Protein AF-A0A257KV06-F1 (afdb_monomer_lite)

Secondary structure (DSSP, 8-state):
--------PPPPP------PPP------------PPPPGGGG-----PPPPPPPPHHHHHHHHHHHHHHHHHHHHHHHHHHT-

Foldseek 3Di:
DDDDDDDDDDDDDDDDDDDDDDDDDDPPPPPPDPDDDDPVNPPDDPPPPDPDDQDPVNVVVCCVVCVVVVVVVVVVVVVVVVD

Sequence (83 aa):
MAARSHVKLRTRTVGAYVHARAATPDVVPKKRGRQQPQAEDFHVTLDLPLSPPIQDRELRAIEILLGRELQDLLAIVEDSLGK

pLDDT: mean 71.78, std 15.36, range [40.44, 90.81]

Structure (mmCIF, N/CA/C/O backbone):
data_AF-A0A257KV06-F1
#
_entry.id   AF-A0A257KV06-F1
#
loop_
_atom_site.group_PDB
_atom_site.id
_atom_site.type_symbol
_atom_site.label_atom_id
_atom_site.label_alt_id
_atom_site.label_comp_id
_atom_site.label_asym_id
_atom_site.label_entity_id
_atom_site.label_seq_id
_atom_site.pdbx_PDB_ins_code
_atom_site.Cartn_x
_atom_site.Cartn_y
_atom_site.Cartn_z
_atom_site.occupancy
_atom_site.B_iso_or_equiv
_atom_site.auth_seq_id
_atom_site.auth_comp_id
_atom_site.auth_asym_id
_atom_site.auth_atom_id
_atom_site.pdbx_PDB_model_num
ATOM 1 N N . MET A 1 1 ? -64.850 -16.535 -3.527 1.00 44.84 1 MET A N 1
ATOM 2 C CA . MET A 1 1 ? -63.621 -16.882 -2.778 1.00 44.84 1 MET A CA 1
ATOM 3 C C . MET A 1 1 ? -62.979 -15.587 -2.303 1.00 44.84 1 MET A C 1
ATOM 5 O O . MET A 1 1 ? -62.548 -14.812 -3.141 1.00 44.84 1 MET A O 1
ATOM 9 N N . ALA A 1 2 ? -63.001 -15.306 -0.999 1.00 47.25 2 ALA A N 1
ATOM 10 C CA . ALA A 1 2 ? -62.431 -14.089 -0.417 1.00 47.25 2 ALA A CA 1
ATOM 11 C C . ALA A 1 2 ? -61.506 -14.487 0.740 1.00 47.25 2 ALA A C 1
ATOM 13 O O . ALA A 1 2 ? -61.959 -15.102 1.707 1.00 47.25 2 ALA A O 1
ATOM 14 N N . ALA A 1 3 ? -60.213 -14.188 0.618 1.00 56.06 3 ALA A N 1
ATOM 15 C CA . ALA A 1 3 ? -59.230 -14.466 1.657 1.00 56.06 3 ALA A CA 1
ATOM 16 C C . ALA A 1 3 ? -59.297 -13.367 2.728 1.00 56.06 3 ALA A C 1
ATOM 18 O O . ALA A 1 3 ? -59.089 -12.189 2.447 1.00 56.06 3 ALA A O 1
ATOM 19 N N . ARG A 1 4 ? -59.622 -13.765 3.960 1.00 61.56 4 ARG A N 1
ATOM 20 C CA . ARG A 1 4 ? -59.599 -12.911 5.151 1.00 61.56 4 ARG A CA 1
ATOM 21 C C . ARG A 1 4 ? -58.185 -12.910 5.728 1.00 61.56 4 ARG A C 1
ATOM 23 O O . ARG A 1 4 ? -57.695 -13.974 6.094 1.00 61.56 4 ARG A O 1
ATOM 30 N N . SER A 1 5 ? -57.575 -11.743 5.915 1.00 59.69 5 SER A N 1
ATOM 31 C CA . SER A 1 5 ? -56.462 -11.582 6.858 1.00 59.69 5 SER A CA 1
ATOM 32 C C . SER A 1 5 ? -56.830 -10.527 7.905 1.00 59.69 5 SER A C 1
ATOM 34 O O . SER A 1 5 ? -56.781 -9.322 7.684 1.00 59.69 5 SER A O 1
ATOM 36 N N . HIS A 1 6 ? -57.253 -10.995 9.081 1.00 61.41 6 HIS A N 1
ATOM 37 C CA . HIS A 1 6 ? -57.419 -10.144 10.257 1.00 61.41 6 HIS A CA 1
ATOM 38 C C . HIS A 1 6 ? -56.061 -10.003 10.945 1.00 61.41 6 HIS A C 1
ATOM 40 O O . HIS A 1 6 ? -55.690 -10.824 11.785 1.00 61.41 6 HIS A O 1
ATOM 46 N N . VAL A 1 7 ? -55.302 -8.970 10.581 1.00 63.06 7 VAL A N 1
ATOM 47 C CA . VAL A 1 7 ? -54.069 -8.627 11.296 1.00 63.06 7 VAL A CA 1
ATOM 48 C C . VAL A 1 7 ? -54.450 -7.992 12.633 1.00 63.06 7 VAL A C 1
ATOM 50 O O . VAL A 1 7 ? -54.964 -6.878 12.695 1.00 63.06 7 VAL A O 1
ATOM 53 N N . LYS A 1 8 ? -54.224 -8.733 13.720 1.00 66.19 8 LYS A N 1
ATOM 54 C CA . LYS A 1 8 ? -54.458 -8.295 15.100 1.00 66.19 8 LYS A CA 1
ATOM 55 C C . LYS A 1 8 ? -53.151 -7.719 15.649 1.00 66.19 8 LYS A C 1
ATOM 57 O O . LYS A 1 8 ? -52.239 -8.468 15.994 1.00 66.19 8 LYS A O 1
ATOM 62 N N . LEU A 1 9 ? -53.041 -6.393 15.700 1.00 67.12 9 LEU A N 1
ATOM 63 C CA . LEU A 1 9 ? -51.879 -5.725 16.290 1.00 67.12 9 LEU A CA 1
ATOM 64 C C . LEU A 1 9 ? -51.927 -5.872 17.819 1.00 67.12 9 LEU A C 1
ATOM 66 O O . LEU A 1 9 ? -52.922 -5.530 18.457 1.00 67.12 9 LEU A O 1
ATOM 70 N N . ARG A 1 10 ? -50.861 -6.433 18.401 1.00 66.25 10 ARG A N 1
ATOM 71 C CA . ARG A 1 10 ? -50.693 -6.582 19.852 1.00 66.25 10 ARG A CA 1
ATOM 72 C C . ARG A 1 10 ? -50.224 -5.262 20.460 1.00 66.25 10 ARG A C 1
ATOM 74 O O . ARG A 1 10 ? -49.158 -4.764 20.112 1.00 66.25 10 ARG A O 1
ATOM 81 N N . THR A 1 11 ? -50.984 -4.757 21.422 1.00 60.00 11 THR A N 1
ATOM 82 C CA . THR A 1 11 ? -50.579 -3.678 22.325 1.00 60.00 11 THR A CA 1
ATOM 83 C C . THR A 1 11 ? -49.493 -4.193 23.269 1.00 60.00 11 THR A C 1
ATOM 85 O O . THR A 1 11 ? -49.694 -5.202 23.945 1.00 60.00 11 THR A O 1
ATOM 88 N N . ARG A 1 12 ? -48.343 -3.516 23.332 1.00 56.69 12 ARG A N 1
ATOM 89 C CA . ARG A 1 12 ? -47.378 -3.698 24.423 1.00 56.69 12 ARG A CA 1
ATOM 90 C C . ARG A 1 12 ? -47.599 -2.591 25.445 1.00 56.69 12 ARG A C 1
ATOM 92 O O . ARG A 1 12 ? -47.446 -1.417 25.124 1.00 56.69 12 ARG A O 1
ATOM 99 N N . THR A 1 13 ? -47.974 -2.977 26.655 1.00 54.84 13 THR A N 1
ATOM 100 C CA . THR A 1 13 ? -47.925 -2.135 27.850 1.00 54.84 13 THR A CA 1
ATOM 101 C C . THR A 1 13 ? -46.711 -2.504 28.702 1.00 54.84 13 THR A C 1
ATOM 103 O O . THR A 1 13 ? -46.193 -3.616 28.610 1.00 54.84 13 THR A O 1
ATOM 106 N N . VAL A 1 14 ? -46.379 -1.564 29.595 1.00 44.06 14 VAL A N 1
ATOM 107 C CA . VAL A 1 14 ? -45.496 -1.641 30.774 1.00 44.06 14 VAL A CA 1
ATOM 108 C C . VAL A 1 14 ? -44.045 -1.186 30.503 1.00 44.06 14 VAL A C 1
ATOM 110 O O . VAL A 1 14 ? -43.384 -1.725 29.629 1.00 44.06 14 VAL A O 1
ATOM 113 N N . GLY A 1 15 ? -43.485 -0.184 31.195 1.00 44.50 15 GLY A N 1
ATOM 114 C CA . GLY A 1 15 ? -43.865 0.359 32.502 1.00 44.50 15 GLY A CA 1
ATOM 115 C C . GLY A 1 15 ? -43.398 1.792 32.788 1.00 44.50 15 GLY A C 1
ATOM 116 O O . GLY A 1 15 ? -42.430 2.286 32.222 1.00 44.50 15 GLY A O 1
ATOM 117 N N . ALA A 1 16 ? -44.178 2.411 33.678 1.00 51.97 16 ALA A N 1
ATOM 118 C CA . ALA A 1 16 ? -43.905 3.507 34.607 1.00 51.97 16 ALA A CA 1
ATOM 119 C C . ALA A 1 16 ? -42.876 4.586 34.217 1.00 51.97 16 ALA A C 1
ATOM 121 O O . ALA A 1 16 ? -41.687 4.449 34.486 1.00 51.97 16 ALA A O 1
ATOM 122 N N . TYR A 1 17 ? -43.376 5.745 33.774 1.00 41.59 17 TYR A N 1
ATOM 123 C CA . TYR A 1 17 ? -42.724 7.020 34.073 1.00 41.59 17 TYR A CA 1
ATOM 124 C C . TYR A 1 17 ? -43.569 7.788 35.089 1.00 41.59 17 TYR A C 1
ATOM 126 O O . TYR A 1 17 ? -44.755 8.043 34.890 1.00 41.59 17 TYR A O 1
ATOM 134 N N . VAL A 1 18 ? -42.927 8.074 36.216 1.00 49.31 18 VAL A N 1
ATOM 135 C CA . VAL A 1 18 ? -43.426 8.794 37.386 1.00 49.31 18 VAL A CA 1
ATOM 136 C C . VAL A 1 18 ? -43.991 10.157 36.975 1.00 49.31 18 VAL A C 1
ATOM 138 O O . VAL A 1 18 ? -43.348 10.913 36.250 1.00 49.31 18 VAL A O 1
ATOM 141 N N . HIS A 1 19 ? -45.191 10.483 37.461 1.00 43.72 19 HIS A N 1
ATOM 142 C CA . HIS A 1 19 ? -45.796 11.807 37.329 1.00 43.72 19 HIS A CA 1
ATOM 143 C C . HIS A 1 19 ? -44.934 12.869 38.031 1.00 43.72 19 HIS A C 1
ATOM 145 O O . HIS A 1 19 ? -44.984 13.003 39.252 1.00 43.72 19 HIS A O 1
ATOM 151 N N . ALA A 1 20 ? -44.184 13.662 37.264 1.00 50.00 20 ALA A N 1
ATOM 152 C CA . ALA A 1 20 ? -43.696 14.957 37.725 1.00 50.00 20 ALA A CA 1
ATOM 153 C C . ALA A 1 20 ? -44.760 16.033 37.437 1.00 50.00 20 ALA A C 1
ATOM 155 O O . ALA A 1 20 ? -45.353 16.087 36.359 1.00 50.00 20 ALA A O 1
ATOM 156 N N . ARG A 1 21 ? -45.039 16.838 38.460 1.00 40.44 21 ARG A N 1
ATOM 157 C CA . ARG A 1 21 ? -46.121 17.825 38.580 1.00 40.44 21 ARG A CA 1
ATOM 158 C C . ARG A 1 21 ? -45.978 18.972 37.562 1.00 40.44 21 ARG A C 1
ATOM 160 O O . ARG A 1 21 ? -44.876 19.443 37.309 1.00 40.44 21 ARG A O 1
ATOM 167 N N . ALA A 1 22 ? -47.103 19.425 37.012 1.00 46.69 22 ALA A N 1
ATOM 168 C CA . ALA A 1 22 ? -47.195 20.515 36.039 1.00 46.69 22 ALA A CA 1
ATOM 169 C C . ALA A 1 22 ? -46.864 21.902 36.627 1.00 46.69 22 ALA A C 1
ATOM 171 O O . ALA A 1 22 ? -47.294 22.186 37.744 1.00 46.69 22 ALA A O 1
ATOM 172 N N . ALA A 1 23 ? -46.185 22.756 35.841 1.00 48.19 23 ALA A N 1
ATOM 173 C CA . ALA A 1 23 ? -46.586 24.132 35.474 1.00 48.19 23 ALA A CA 1
ATOM 174 C C . ALA A 1 23 ? -45.380 25.039 35.137 1.00 48.19 23 ALA A C 1
ATOM 176 O O . ALA A 1 23 ? -44.712 25.513 36.045 1.00 48.19 23 ALA A O 1
ATOM 177 N N . THR A 1 24 ? -45.179 25.341 33.849 1.00 53.69 24 THR A N 1
ATOM 178 C CA . THR A 1 24 ? -45.108 26.707 33.276 1.00 53.69 24 THR A CA 1
ATOM 179 C C . THR A 1 24 ? -45.256 26.608 31.745 1.00 53.69 24 THR A C 1
ATOM 181 O O . THR A 1 24 ? -44.688 25.694 31.142 1.00 53.69 24 THR A O 1
ATOM 184 N N . PRO A 1 25 ? -46.030 27.488 31.082 1.00 59.19 25 PRO A N 1
ATOM 185 C CA . PRO A 1 25 ? -46.087 27.554 29.632 1.00 59.19 25 PRO A CA 1
ATOM 186 C C . PRO A 1 25 ? -45.167 28.678 29.157 1.00 59.19 25 PRO A C 1
ATOM 188 O O . PRO A 1 25 ? -45.545 29.842 29.177 1.00 59.19 25 PRO A O 1
ATOM 191 N N . ASP A 1 26 ? -43.970 28.332 28.705 1.00 52.75 26 ASP A N 1
ATOM 192 C CA . ASP A 1 26 ? -43.258 29.199 27.765 1.00 52.75 26 ASP A CA 1
ATOM 193 C C . ASP A 1 26 ? -42.579 28.334 26.709 1.00 52.75 26 ASP A C 1
ATOM 195 O O . ASP A 1 26 ? -41.362 28.162 26.630 1.00 52.75 26 ASP A O 1
ATOM 199 N N . VAL A 1 27 ? -43.426 27.660 25.930 1.00 58.31 27 VAL A N 1
ATOM 200 C CA . VAL A 1 27 ? -42.978 26.945 24.740 1.00 58.31 27 VAL A CA 1
ATOM 201 C C . VAL A 1 27 ? -42.833 27.987 23.643 1.00 58.31 27 VAL A C 1
ATOM 203 O O . VAL A 1 27 ? -43.720 28.173 22.811 1.00 58.31 27 VAL A O 1
ATOM 206 N N . VAL A 1 28 ? -41.686 28.666 23.645 1.00 60.69 28 VAL A N 1
ATOM 207 C CA . VAL A 1 28 ? -41.204 29.393 22.472 1.00 60.69 28 VAL A CA 1
ATOM 208 C C . VAL A 1 28 ? -41.272 28.417 21.293 1.00 60.69 28 VAL A C 1
ATOM 210 O O . VAL A 1 28 ? -40.711 27.316 21.388 1.00 60.69 28 VAL A O 1
ATOM 213 N N . PRO A 1 29 ? -41.953 28.753 20.185 1.00 56.22 29 PRO A N 1
ATOM 214 C CA . PRO A 1 29 ? -41.984 27.886 19.023 1.00 56.22 29 PRO A CA 1
ATOM 215 C C . PRO A 1 29 ? -40.559 27.778 18.474 1.00 56.22 29 PRO A C 1
ATOM 217 O O . PRO A 1 29 ? -40.086 28.648 17.743 1.00 56.22 29 PRO A O 1
ATOM 220 N N . LYS A 1 30 ? -39.851 26.698 18.832 1.00 64.44 30 LYS A N 1
ATOM 221 C CA . LYS A 1 30 ? -38.592 26.312 18.192 1.00 64.44 30 LYS A CA 1
ATOM 222 C C . LYS A 1 30 ? -38.923 26.014 16.737 1.00 64.44 30 LYS A C 1
ATOM 224 O O . LYS A 1 30 ? -39.358 24.911 16.403 1.00 64.44 30 LYS A O 1
ATOM 229 N N . LYS A 1 31 ? -38.760 27.021 15.873 1.00 63.66 31 LYS A N 1
ATOM 230 C CA . LYS A 1 31 ? -38.791 26.851 14.424 1.00 63.66 31 LYS A CA 1
ATOM 231 C C . LYS A 1 31 ? -37.815 25.725 14.100 1.00 63.66 31 LYS A C 1
ATOM 233 O O . LYS A 1 31 ? -36.607 25.896 14.231 1.00 63.66 31 LYS A O 1
ATOM 238 N N . ARG A 1 32 ? -38.340 24.564 13.702 1.00 65.00 32 ARG A N 1
ATOM 239 C CA . ARG A 1 32 ? -37.558 23.480 13.1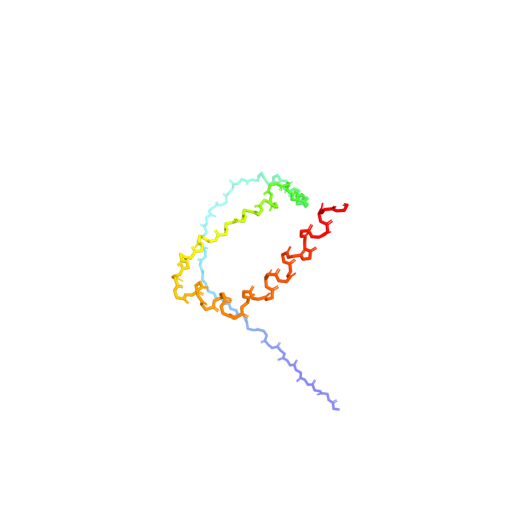00 1.00 65.00 32 ARG A CA 1
ATOM 240 C C . ARG A 1 32 ? -37.147 23.926 11.697 1.00 65.00 32 ARG A C 1
ATOM 242 O O . ARG A 1 32 ? -37.656 23.425 10.701 1.00 65.00 32 ARG A O 1
ATOM 249 N N . GLY A 1 33 ? -36.291 24.940 11.618 1.00 69.75 33 GLY A N 1
ATOM 250 C CA . GLY A 1 33 ? -35.546 25.215 10.402 1.00 69.75 33 GLY A CA 1
ATOM 251 C C . GLY A 1 33 ? -34.559 24.075 10.197 1.00 69.75 33 GLY A C 1
ATOM 252 O O . GLY A 1 33 ? -33.9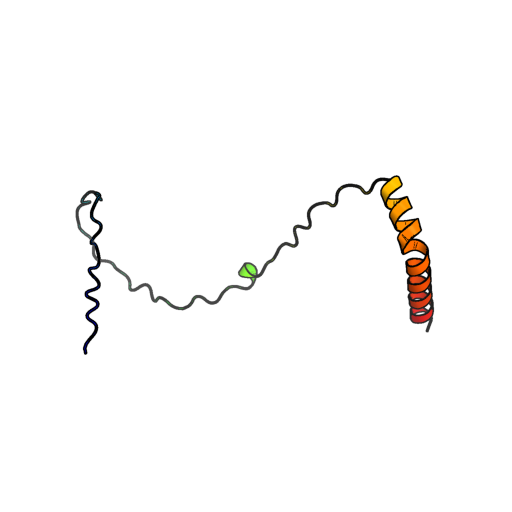64 23.597 11.164 1.00 69.75 33 GLY A O 1
ATOM 253 N N . ARG A 1 34 ? -34.397 23.616 8.955 1.00 73.88 34 ARG A N 1
ATOM 254 C CA . ARG A 1 34 ? -33.249 22.779 8.600 1.00 73.88 34 ARG A CA 1
ATOM 255 C C . ARG A 1 34 ? -32.006 23.626 8.847 1.00 73.88 34 ARG A C 1
ATOM 257 O O . ARG A 1 34 ? -31.753 24.558 8.091 1.00 73.88 34 ARG A O 1
ATOM 264 N N . GLN A 1 35 ? -31.296 23.355 9.935 1.00 76.31 35 GLN A N 1
ATOM 265 C CA . GLN A 1 35 ? -29.992 23.957 10.156 1.00 76.31 35 GLN A CA 1
ATOM 266 C C . GLN A 1 35 ? -29.088 23.464 9.026 1.00 76.31 35 GLN A C 1
ATOM 268 O O . GLN A 1 35 ? -29.020 22.259 8.773 1.00 76.31 35 GLN A O 1
ATOM 273 N N . GLN A 1 36 ? -28.496 24.394 8.278 1.00 82.31 36 GLN A N 1
ATOM 274 C CA . GLN A 1 36 ? -27.521 24.025 7.263 1.00 82.31 36 GLN A CA 1
ATOM 275 C C . GLN A 1 36 ? -26.257 23.529 7.974 1.00 82.31 36 GLN A C 1
ATOM 277 O O . GLN A 1 36 ? -25.829 24.184 8.933 1.00 82.31 36 GLN A O 1
ATOM 282 N N . PRO A 1 37 ? -25.692 22.389 7.537 1.00 85.19 37 PRO A N 1
ATOM 283 C CA . PRO A 1 37 ? -24.434 21.905 8.083 1.00 85.19 37 PRO A CA 1
ATOM 284 C C . PRO A 1 37 ? -23.360 22.974 7.871 1.00 85.19 37 PRO A C 1
ATOM 286 O O . PRO A 1 37 ? -23.330 23.631 6.825 1.00 85.19 37 PRO A O 1
ATOM 289 N N . GLN A 1 38 ? -22.549 23.197 8.897 1.00 88.00 38 GLN A N 1
ATOM 290 C CA . GLN A 1 38 ? -21.443 24.142 8.839 1.00 88.00 38 GLN A CA 1
ATOM 291 C C . GLN A 1 38 ? -20.229 23.480 8.179 1.00 88.00 38 GLN A C 1
ATOM 293 O O . GLN A 1 38 ? -20.168 22.257 8.048 1.00 88.00 38 GLN A O 1
ATOM 298 N N . ALA A 1 39 ? -19.267 24.278 7.719 1.00 79.81 39 ALA A N 1
ATOM 299 C CA . ALA A 1 39 ? -18.089 23.752 7.026 1.00 79.81 39 ALA A CA 1
ATOM 300 C C . ALA A 1 39 ? -17.267 22.810 7.927 1.00 79.81 39 ALA A C 1
ATOM 302 O O . ALA A 1 39 ? -16.680 21.839 7.453 1.00 79.81 39 ALA A O 1
ATOM 303 N N . GLU A 1 40 ? -17.287 23.061 9.234 1.00 83.50 40 GLU A N 1
ATOM 304 C CA . GLU A 1 40 ? -16.584 22.290 10.254 1.00 83.50 40 GLU A 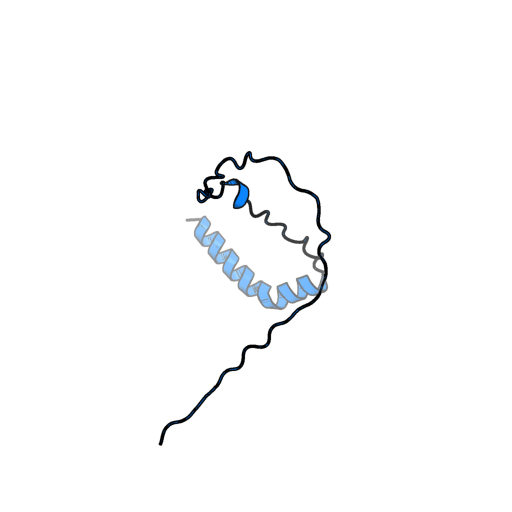CA 1
ATOM 305 C C . GLU A 1 40 ? -17.190 20.891 10.444 1.00 83.50 40 GLU A C 1
ATOM 307 O O . GLU A 1 40 ? -16.472 19.965 10.818 1.00 83.50 40 GLU A O 1
ATOM 312 N N . ASP A 1 41 ? -18.471 20.699 10.103 1.00 83.69 41 ASP A N 1
ATOM 313 C CA . ASP A 1 41 ? -19.139 19.390 10.152 1.00 83.69 41 ASP A CA 1
ATOM 314 C C . ASP A 1 41 ? -18.582 18.413 9.096 1.00 83.69 41 ASP A C 1
ATOM 316 O O . ASP A 1 41 ? -18.795 17.203 9.184 1.00 83.69 41 ASP A O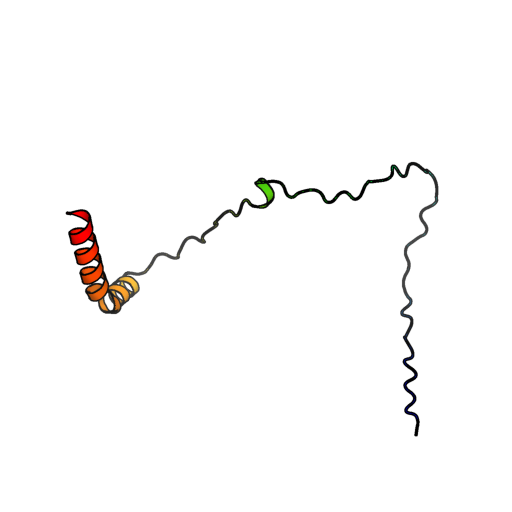 1
ATOM 320 N N . PHE A 1 42 ? -17.861 18.927 8.094 1.00 85.00 42 PHE A N 1
ATOM 321 C CA . PHE A 1 42 ? -17.215 18.141 7.041 1.00 85.00 42 PHE A CA 1
ATOM 322 C C . PHE A 1 42 ? -15.720 17.938 7.281 1.00 85.00 42 PHE A C 1
ATOM 324 O O . PHE A 1 42 ? -15.032 17.386 6.418 1.00 85.00 42 PHE A O 1
ATOM 331 N N . HIS A 1 43 ? -15.199 18.379 8.429 1.00 83.75 43 HIS A N 1
ATOM 332 C CA . HIS A 1 43 ? -13.789 18.229 8.736 1.00 83.75 43 HIS A CA 1
ATOM 333 C C . HIS A 1 43 ? -13.484 16.763 9.070 1.00 83.75 43 HIS A C 1
ATOM 335 O O . HIS A 1 43 ? -13.573 16.315 10.210 1.00 83.75 43 HIS A O 1
ATOM 341 N N . VAL A 1 44 ? -13.137 15.993 8.041 1.00 78.94 44 VAL A N 1
ATOM 342 C CA . VAL A 1 44 ? -12.669 14.618 8.194 1.00 78.94 44 VAL A CA 1
ATOM 343 C C . VAL A 1 44 ? -11.177 14.673 8.481 1.00 78.94 44 VAL A C 1
ATOM 345 O O . VAL A 1 44 ? -10.364 14.888 7.582 1.00 78.94 44 VAL A O 1
ATOM 348 N N . THR A 1 45 ? -10.804 14.493 9.745 1.00 80.25 45 THR A N 1
ATOM 349 C CA . THR A 1 45 ? -9.412 14.218 10.096 1.00 80.25 45 THR A CA 1
ATOM 350 C C . THR A 1 45 ? -9.058 12.863 9.498 1.00 80.25 45 THR A C 1
ATOM 352 O O . THR A 1 45 ? -9.633 11.841 9.877 1.00 80.25 45 THR A O 1
ATOM 355 N N . LEU A 1 46 ? -8.140 12.847 8.532 1.00 73.00 46 LEU A N 1
ATOM 356 C CA . LEU A 1 46 ? -7.507 11.616 8.069 1.00 73.00 46 LEU A CA 1
ATOM 357 C C . LEU A 1 46 ? -6.547 11.147 9.167 1.00 73.00 46 LEU A C 1
ATOM 359 O O . LEU A 1 46 ? -5.333 11.290 9.043 1.00 73.00 46 LEU A O 1
ATOM 363 N N . ASP A 1 47 ? -7.106 10.616 10.255 1.00 74.81 47 ASP A N 1
ATOM 364 C CA . ASP A 1 47 ? -6.362 9.842 11.246 1.00 74.81 47 ASP A CA 1
ATOM 365 C C . ASP A 1 47 ? -5.979 8.521 10.581 1.00 74.81 47 ASP A C 1
ATOM 367 O O . ASP A 1 47 ? -6.626 7.482 10.738 1.00 74.81 47 ASP A O 1
ATOM 371 N N . LEU A 1 48 ? -4.947 8.583 9.741 1.00 74.44 48 LEU A N 1
ATOM 372 C CA . LEU A 1 48 ? -4.340 7.382 9.216 1.00 74.44 48 LEU A CA 1
ATOM 373 C C . LEU A 1 48 ? -3.637 6.714 10.402 1.00 74.44 48 LEU A C 1
ATOM 375 O O . LEU A 1 48 ? -2.767 7.341 11.017 1.00 74.44 48 LEU A O 1
ATOM 379 N N . PRO A 1 49 ? -4.005 5.473 10.764 1.00 77.00 49 PRO A N 1
ATOM 380 C CA . PRO A 1 49 ? -3.288 4.775 11.812 1.00 77.00 49 PRO A CA 1
ATOM 381 C C . PRO A 1 49 ? -1.816 4.707 11.413 1.00 77.00 49 PRO A C 1
ATOM 383 O O . PRO A 1 49 ? -1.504 4.442 10.248 1.00 77.00 49 PRO A O 1
ATOM 386 N N . LEU A 1 50 ? -0.919 4.953 12.374 1.00 74.88 50 LEU A N 1
ATOM 387 C CA . LEU A 1 50 ? 0.510 4.753 12.156 1.00 74.88 50 LEU A CA 1
ATOM 388 C C . LEU A 1 50 ? 0.692 3.347 11.581 1.00 74.88 50 LEU A C 1
ATOM 390 O O . LEU A 1 50 ? 0.322 2.365 12.235 1.00 74.88 50 LEU A O 1
ATOM 394 N N . SER A 1 51 ? 1.209 3.240 10.355 1.00 72.50 51 SER A N 1
ATOM 395 C CA . SER A 1 51 ? 1.447 1.919 9.789 1.00 72.50 51 SER A CA 1
ATOM 396 C C . SER A 1 51 ? 2.469 1.209 10.676 1.00 72.50 51 SER A C 1
ATOM 398 O O . SER A 1 51 ? 3.469 1.833 11.053 1.00 72.50 51 SER A O 1
ATOM 400 N N . PRO A 1 52 ? 2.263 -0.074 11.011 1.00 78.31 52 PRO A N 1
ATOM 401 C CA . PRO A 1 52 ? 3.285 -0.830 11.714 1.00 78.31 52 PRO A CA 1
ATOM 402 C C . PRO A 1 52 ? 4.595 -0.784 10.910 1.00 78.31 52 PRO A C 1
ATOM 404 O O . PRO A 1 52 ? 4.549 -0.761 9.676 1.00 78.31 52 PRO A O 1
ATOM 407 N N . PRO A 1 53 ? 5.760 -0.732 11.580 1.00 82.12 53 PRO A N 1
ATOM 408 C CA . PRO A 1 53 ? 7.037 -0.699 10.884 1.00 82.12 53 PRO A CA 1
ATOM 409 C C . PRO A 1 53 ? 7.172 -1.955 10.021 1.00 82.12 53 PRO A C 1
ATOM 411 O O . PRO A 1 53 ? 7.059 -3.074 10.527 1.00 82.12 53 PRO A O 1
ATOM 414 N N . ILE A 1 54 ? 7.386 -1.754 8.719 1.00 82.06 54 ILE A N 1
ATOM 415 C CA . ILE A 1 54 ? 7.602 -2.846 7.768 1.00 82.06 54 ILE A CA 1
ATOM 416 C C . ILE A 1 54 ? 8.927 -3.516 8.127 1.00 82.06 54 ILE A C 1
ATOM 418 O O . ILE A 1 54 ? 9.943 -2.844 8.306 1.00 82.06 54 ILE A O 1
ATOM 422 N N . GLN A 1 55 ? 8.917 -4.838 8.256 1.00 89.25 55 GLN A N 1
ATOM 423 C CA . GLN A 1 55 ? 10.112 -5.597 8.613 1.00 89.25 55 GLN A CA 1
ATOM 424 C C . GLN A 1 55 ? 10.982 -5.851 7.376 1.00 89.25 55 GLN A C 1
ATOM 426 O O . GLN A 1 55 ? 10.469 -5.983 6.267 1.00 89.25 55 GLN A O 1
ATOM 431 N N . ASP A 1 56 ? 12.293 -6.027 7.554 1.00 90.44 56 ASP A N 1
ATOM 432 C CA . ASP A 1 56 ? 13.237 -6.208 6.435 1.00 90.44 56 ASP A CA 1
ATOM 433 C C . ASP A 1 56 ? 12.863 -7.364 5.498 1.00 90.44 56 ASP A C 1
ATOM 435 O O . ASP A 1 56 ? 13.015 -7.281 4.280 1.00 90.44 56 ASP A O 1
ATOM 439 N N . ARG A 1 57 ? 12.3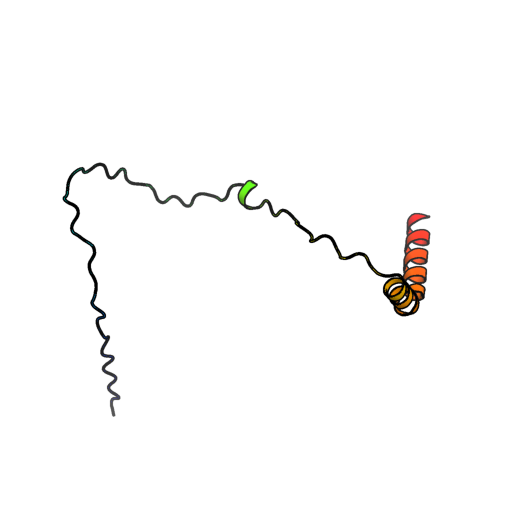13 -8.452 6.050 1.00 88.88 57 ARG A N 1
ATOM 440 C CA . ARG A 1 57 ? 11.829 -9.588 5.250 1.00 88.88 57 ARG A CA 1
ATOM 441 C C . ARG A 1 57 ? 10.646 -9.212 4.351 1.00 88.88 57 ARG A C 1
ATOM 443 O O . ARG A 1 57 ? 10.508 -9.762 3.265 1.00 88.88 57 ARG A O 1
ATOM 450 N N . GLU A 1 58 ? 9.791 -8.311 4.823 1.00 89.19 58 GLU A N 1
ATOM 451 C CA . GLU A 1 58 ? 8.600 -7.846 4.116 1.00 89.19 58 GLU A CA 1
ATOM 452 C C . GLU A 1 58 ? 9.019 -6.859 3.031 1.00 89.19 58 GLU A C 1
ATOM 454 O O . GLU A 1 58 ? 8.579 -6.999 1.895 1.00 89.19 58 GLU A O 1
ATOM 459 N N . LEU A 1 59 ? 9.964 -5.962 3.334 1.00 87.06 59 LEU A N 1
ATOM 460 C CA . LEU A 1 59 ? 10.605 -5.104 2.334 1.00 87.06 59 LEU A CA 1
ATOM 461 C C . LEU A 1 59 ? 11.249 -5.930 1.219 1.00 87.06 59 LEU A C 1
ATOM 463 O O . LEU A 1 59 ? 11.016 -5.666 0.044 1.00 87.06 59 LEU A O 1
ATOM 467 N N . ARG A 1 60 ? 11.982 -6.988 1.574 1.00 88.19 60 ARG A N 1
ATOM 468 C CA . ARG A 1 60 ? 12.612 -7.871 0.589 1.00 88.19 60 ARG A CA 1
ATOM 469 C C . ARG A 1 60 ? 11.592 -8.640 -0.251 1.00 88.19 60 ARG A C 1
ATOM 471 O O . ARG A 1 60 ? 11.813 -8.848 -1.438 1.00 88.19 60 ARG A O 1
ATOM 478 N N . ALA A 1 61 ? 10.474 -9.063 0.340 1.00 90.81 61 ALA A N 1
ATOM 479 C CA . ALA A 1 61 ? 9.389 -9.695 -0.407 1.00 90.81 61 ALA A CA 1
ATOM 480 C C . ALA A 1 61 ? 8.735 -8.712 -1.390 1.00 90.81 61 ALA A C 1
ATOM 482 O O . ALA A 1 61 ? 8.491 -9.073 -2.538 1.00 90.81 61 ALA A O 1
ATOM 483 N N . ILE A 1 62 ? 8.508 -7.469 -0.960 1.00 86.75 62 ILE A N 1
ATOM 484 C CA . ILE A 1 62 ? 7.993 -6.389 -1.808 1.00 86.75 62 ILE A CA 1
ATOM 485 C C . ILE A 1 62 ? 8.959 -6.117 -2.963 1.00 86.75 62 ILE A C 1
ATOM 487 O O . ILE A 1 62 ? 8.531 -6.048 -4.109 1.00 86.75 62 ILE A O 1
ATOM 491 N N . GLU A 1 63 ? 10.259 -6.030 -2.690 1.00 88.94 63 GLU A N 1
ATOM 492 C CA . GLU A 1 63 ? 11.286 -5.824 -3.712 1.00 88.94 63 GLU A CA 1
ATOM 493 C C . GLU A 1 63 ? 11.329 -6.974 -4.730 1.00 88.94 63 GLU A C 1
ATOM 495 O O . GLU A 1 63 ? 11.382 -6.730 -5.932 1.00 88.94 63 GLU A O 1
ATOM 500 N N . ILE A 1 64 ? 11.244 -8.231 -4.285 1.00 90.12 64 ILE A N 1
ATOM 501 C CA . ILE A 1 64 ? 11.231 -9.389 -5.193 1.00 90.12 64 ILE A CA 1
ATOM 502 C C . ILE A 1 64 ? 9.972 -9.401 -6.067 1.00 90.12 64 ILE A C 1
ATOM 504 O O . ILE A 1 64 ? 10.055 -9.716 -7.252 1.00 90.12 64 ILE A O 1
ATOM 508 N N . LEU A 1 65 ? 8.810 -9.096 -5.484 1.00 89.88 65 LEU A N 1
ATOM 509 C CA . LEU A 1 65 ? 7.527 -9.178 -6.183 1.00 89.88 65 LEU A CA 1
ATOM 510 C C . LEU A 1 65 ? 7.285 -7.987 -7.109 1.00 89.88 65 LEU A C 1
ATOM 512 O O . LEU A 1 65 ? 6.725 -8.169 -8.183 1.00 89.88 65 LEU A O 1
ATOM 516 N N . LEU A 1 66 ? 7.680 -6.786 -6.686 1.00 88.56 66 LEU A N 1
ATOM 517 C CA . LEU A 1 66 ? 7.278 -5.529 -7.316 1.00 88.56 66 LEU A CA 1
ATOM 518 C C . LEU A 1 66 ? 8.462 -4.662 -7.746 1.00 88.56 66 LEU A C 1
ATOM 520 O O . LEU A 1 66 ? 8.263 -3.709 -8.489 1.00 88.56 66 LEU A O 1
ATOM 524 N N . GLY A 1 67 ? 9.689 -4.956 -7.308 1.00 89.00 67 GLY A N 1
ATOM 525 C CA . GLY A 1 67 ? 10.839 -4.066 -7.492 1.00 89.00 67 GLY A CA 1
ATOM 526 C C . GLY A 1 67 ? 11.158 -3.770 -8.955 1.00 89.00 67 GLY A C 1
ATOM 527 O O . GLY A 1 67 ? 11.466 -2.629 -9.287 1.00 89.00 67 GLY A O 1
ATOM 528 N N . ARG A 1 68 ? 11.023 -4.761 -9.845 1.00 89.00 68 ARG A N 1
ATOM 529 C CA . ARG A 1 68 ? 11.280 -4.573 -11.281 1.00 89.00 68 ARG A CA 1
ATOM 530 C C . ARG A 1 68 ? 10.229 -3.687 -11.949 1.00 89.00 68 ARG A C 1
ATOM 532 O O . ARG A 1 68 ? 10.581 -2.754 -12.655 1.00 89.00 68 ARG A O 1
ATOM 539 N N . GLU A 1 69 ? 8.953 -3.942 -11.676 1.00 87.25 69 GLU A N 1
ATOM 540 C CA . GLU A 1 69 ? 7.843 -3.133 -12.196 1.00 87.25 69 GLU A CA 1
ATOM 541 C C . GLU A 1 69 ? 7.902 -1.697 -11.653 1.00 87.25 69 GLU A C 1
ATOM 543 O O . GLU A 1 69 ? 7.646 -0.742 -12.382 1.00 87.25 69 GLU A O 1
ATOM 548 N N . LEU A 1 70 ? 8.305 -1.530 -10.389 1.00 85.38 70 LEU A N 1
ATOM 549 C CA . 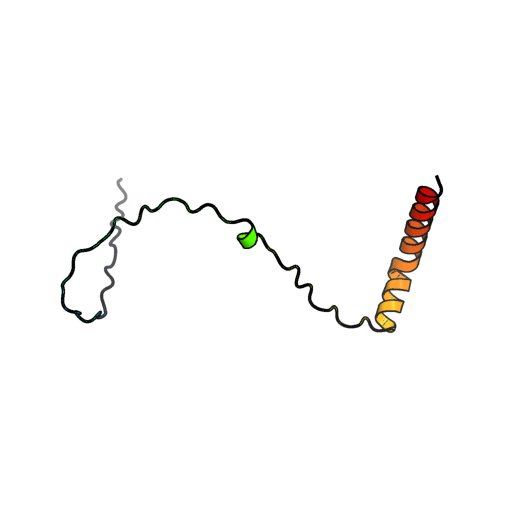LEU A 1 70 ? 8.534 -0.219 -9.783 1.00 85.38 70 LEU A CA 1
ATOM 550 C C . LEU A 1 70 ? 9.672 0.540 -10.466 1.00 85.38 70 LEU A C 1
ATOM 552 O O . LEU A 1 70 ? 9.528 1.733 -10.712 1.00 85.38 70 LEU A O 1
ATOM 556 N N . GLN A 1 71 ? 10.785 -0.129 -10.779 1.00 87.12 71 GLN A N 1
ATOM 557 C CA . GLN A 1 71 ? 11.897 0.485 -11.510 1.00 87.12 71 GLN A CA 1
ATOM 558 C C . GLN A 1 71 ? 11.470 0.937 -12.907 1.00 87.12 71 GLN A C 1
ATOM 560 O O . GLN A 1 71 ? 11.778 2.062 -13.293 1.00 87.12 71 GLN A O 1
ATOM 565 N N . ASP A 1 72 ? 10.715 0.105 -13.625 1.00 89.69 72 ASP A N 1
ATOM 566 C CA . ASP A 1 72 ? 10.198 0.452 -14.950 1.00 89.69 72 ASP A CA 1
ATOM 567 C C . ASP A 1 72 ? 9.260 1.675 -14.875 1.00 89.69 72 ASP A C 1
ATOM 569 O O . ASP A 1 72 ? 9.379 2.603 -15.676 1.00 89.69 72 ASP A O 1
ATOM 573 N N . LEU A 1 73 ? 8.368 1.734 -13.878 1.00 86.38 73 LEU A N 1
ATOM 574 C CA . LEU A 1 73 ? 7.492 2.892 -13.656 1.00 86.38 73 LEU A CA 1
ATOM 575 C C . LEU A 1 73 ? 8.272 4.159 -13.288 1.00 86.38 73 LEU A C 1
ATOM 577 O O . LEU A 1 73 ? 7.956 5.233 -13.796 1.00 86.38 73 LEU A O 1
ATOM 581 N N . LEU A 1 74 ? 9.280 4.050 -12.421 1.00 86.00 74 LEU A N 1
ATOM 582 C CA . LEU A 1 74 ? 10.111 5.188 -12.024 1.00 86.00 74 LEU A CA 1
ATOM 583 C C . LEU A 1 74 ? 10.919 5.733 -13.205 1.00 86.00 74 LEU A C 1
ATOM 585 O O . LEU A 1 74 ? 10.956 6.946 -13.387 1.00 86.00 74 LEU A O 1
ATOM 589 N N . ALA A 1 75 ? 11.466 4.859 -14.053 1.00 87.75 75 ALA A N 1
ATOM 590 C CA . ALA A 1 75 ? 12.150 5.266 -15.278 1.00 87.75 75 ALA A CA 1
ATOM 591 C C . ALA A 1 75 ? 11.212 6.035 -16.226 1.00 87.75 75 ALA A C 1
ATOM 593 O O . ALA A 1 75 ? 11.583 7.078 -16.759 1.00 87.75 75 ALA A O 1
ATOM 594 N N . ILE A 1 76 ? 9.960 5.583 -16.373 1.00 87.38 76 ILE A N 1
ATOM 595 C CA . ILE A 1 76 ? 8.946 6.285 -17.178 1.00 87.38 76 ILE A CA 1
ATOM 596 C C . ILE A 1 76 ? 8.637 7.674 -16.598 1.00 87.38 76 ILE A C 1
ATOM 598 O O . ILE A 1 76 ? 8.469 8.637 -17.350 1.00 87.38 76 ILE A O 1
ATOM 602 N N . VAL A 1 77 ? 8.554 7.795 -15.269 1.00 85.06 77 VAL A N 1
ATOM 603 C CA . VAL A 1 77 ? 8.314 9.081 -14.598 1.00 85.06 77 VAL A CA 1
ATOM 604 C C . VAL A 1 77 ? 9.497 10.031 -14.804 1.00 85.06 77 VAL A C 1
ATOM 606 O O . VAL A 1 77 ? 9.274 11.186 -15.167 1.00 85.06 77 VAL A O 1
ATOM 609 N N . GLU A 1 78 ? 10.734 9.564 -14.640 1.00 82.00 78 GLU A N 1
ATOM 610 C CA . GLU A 1 78 ? 11.942 10.373 -14.864 1.00 82.00 78 GLU A CA 1
ATOM 611 C C . GLU A 1 78 ? 12.048 10.858 -16.318 1.00 82.00 78 GLU A C 1
ATOM 613 O O . GLU A 1 78 ? 12.253 12.051 -16.558 1.00 82.00 78 GLU A O 1
ATOM 618 N N . ASP A 1 79 ? 11.783 9.980 -17.286 1.00 80.50 79 ASP A N 1
ATOM 619 C CA . ASP A 1 79 ? 11.752 10.322 -18.713 1.00 80.50 79 ASP A CA 1
ATOM 620 C C . ASP A 1 79 ? 10.634 11.317 -19.070 1.00 80.50 79 ASP A C 1
ATOM 622 O O . ASP A 1 79 ? 10.742 12.065 -20.049 1.00 80.50 79 ASP A O 1
ATOM 626 N N . SER A 1 80 ? 9.542 11.322 -18.300 1.00 75.31 80 SER A N 1
ATOM 627 C CA . SER A 1 80 ? 8.433 12.266 -18.468 1.00 75.31 80 SER A CA 1
ATOM 628 C C . SER A 1 80 ? 8.691 13.627 -17.818 1.00 75.31 80 SER A C 1
ATOM 630 O O . SER A 1 80 ? 8.177 14.630 -18.303 1.00 75.31 80 SER A O 1
ATOM 632 N N . LEU A 1 81 ? 9.497 13.671 -16.752 1.00 74.44 81 LEU A N 1
ATOM 633 C CA . LEU A 1 81 ? 9.857 14.895 -16.035 1.00 74.44 81 LEU A CA 1
ATOM 634 C C . LEU A 1 81 ? 11.024 15.638 -16.707 1.00 74.44 81 LEU A C 1
ATOM 636 O O . LEU A 1 81 ? 11.164 16.847 -16.545 1.00 74.44 81 LEU A O 1
ATOM 640 N N . GLY A 1 82 ? 11.858 14.922 -17.466 1.00 66.38 82 GLY A N 1
ATOM 641 C CA . GLY A 1 82 ? 12.971 15.488 -18.232 1.00 66.38 82 GLY A CA 1
ATOM 642 C C . GLY A 1 82 ? 12.598 16.140 -19.573 1.00 66.38 82 GLY A C 1
ATOM 643 O O . GLY A 1 82 ? 13.509 16.540 -20.299 1.00 66.38 82 GLY A O 1
ATOM 644 N N . LYS A 1 83 ? 11.307 16.229 -19.928 1.00 52.50 83 LYS A N 1
ATOM 645 C CA . LYS A 1 83 ? 10.802 16.828 -21.178 1.00 52.50 83 LYS A CA 1
ATOM 646 C C . LYS A 1 83 ? 10.012 18.108 -20.945 1.00 52.50 83 LYS A C 1
ATOM 648 O O . LYS A 1 83 ? 9.272 18.173 -19.942 1.00 52.50 83 LYS A O 1
#

Radius of gyration: 33.54 Å; chains: 1; bounding box: 77×46×60 Å